Protein AF-A0A251SCJ0-F1 (afdb_monomer)

Structure (mmCIF, N/CA/C/O backbone):
data_AF-A0A251SCJ0-F1
#
_entry.id   AF-A0A251SCJ0-F1
#
loop_
_atom_site.group_PDB
_atom_site.id
_atom_site.type_symbol
_atom_site.label_atom_id
_atom_site.label_alt_id
_atom_site.label_comp_id
_atom_site.label_asym_id
_atom_site.label_entity_id
_atom_site.label_seq_id
_atom_site.pdbx_PDB_ins_code
_atom_site.Cartn_x
_atom_site.Cartn_y
_atom_site.Cartn_z
_atom_site.occupancy
_atom_site.B_iso_or_equiv
_atom_site.auth_seq_id
_atom_site.auth_comp_id
_atom_site.auth_asym_id
_atom_site.auth_atom_id
_atom_site.pdbx_PDB_model_num
ATOM 1 N N . MET A 1 1 ? -10.044 23.102 -2.229 1.00 56.81 1 MET A N 1
ATOM 2 C CA . MET A 1 1 ? -8.996 22.104 -1.936 1.00 56.81 1 MET A CA 1
ATOM 3 C C . MET A 1 1 ? -8.410 21.679 -3.261 1.00 56.81 1 MET A C 1
ATOM 5 O O . MET A 1 1 ? -9.186 21.310 -4.131 1.00 56.81 1 MET A O 1
ATOM 9 N N . THR A 1 2 ? -7.098 21.795 -3.426 1.00 73.62 2 THR A N 1
ATOM 10 C CA . THR A 1 2 ? -6.393 21.335 -4.629 1.00 73.62 2 THR A CA 1
ATOM 11 C C . THR A 1 2 ? -6.363 19.809 -4.628 1.00 73.62 2 THR A C 1
ATOM 13 O O . THR A 1 2 ? -6.098 19.203 -3.589 1.00 73.62 2 THR A O 1
ATOM 16 N N . THR A 1 3 ? -6.669 19.176 -5.755 1.00 81.31 3 THR A N 1
ATOM 17 C CA . THR A 1 3 ? -6.589 17.712 -5.870 1.00 81.31 3 THR A CA 1
ATOM 18 C C . THR A 1 3 ? -5.133 17.262 -6.010 1.00 81.31 3 THR A C 1
ATOM 20 O O . THR A 1 3 ? -4.291 18.012 -6.501 1.00 81.31 3 THR A O 1
ATOM 23 N N . LEU A 1 4 ? -4.813 16.020 -5.628 1.00 73.38 4 LEU A N 1
ATOM 24 C CA . LEU A 1 4 ? -3.464 15.465 -5.842 1.00 73.38 4 LEU A CA 1
ATOM 25 C C . LEU A 1 4 ? -3.058 15.504 -7.323 1.00 73.38 4 LEU A C 1
ATOM 27 O O . LEU A 1 4 ? -1.924 15.845 -7.642 1.00 73.38 4 LEU A O 1
ATOM 31 N N . SER A 1 5 ? -4.001 15.239 -8.230 1.00 76.19 5 SER A N 1
ATOM 32 C CA . SER A 1 5 ? -3.768 15.325 -9.674 1.00 76.19 5 SER A CA 1
ATOM 33 C C . SER A 1 5 ? -3.397 16.738 -10.135 1.00 76.19 5 SER A C 1
ATOM 35 O O . SER A 1 5 ? -2.586 16.892 -11.041 1.00 76.19 5 SER A O 1
ATOM 37 N N . GLU A 1 6 ? -3.968 17.781 -9.527 1.00 82.44 6 GLU A N 1
ATOM 38 C CA . GLU A 1 6 ? -3.601 19.173 -9.821 1.00 82.44 6 GLU A CA 1
ATOM 39 C C . GLU A 1 6 ? -2.204 19.518 -9.302 1.00 82.44 6 GLU A C 1
ATOM 41 O O . GLU A 1 6 ? -1.445 20.174 -10.011 1.00 82.44 6 GLU A O 1
ATOM 46 N N . VAL A 1 7 ? -1.840 19.046 -8.106 1.00 82.75 7 VAL A N 1
ATOM 47 C CA . VAL A 1 7 ? -0.483 19.222 -7.561 1.00 82.75 7 VAL A CA 1
ATOM 48 C C . VAL A 1 7 ? 0.547 18.582 -8.492 1.00 82.75 7 VAL A C 1
ATOM 50 O O . VAL A 1 7 ? 1.517 19.227 -8.875 1.00 82.75 7 VAL A O 1
ATOM 53 N N . TYR A 1 8 ? 0.299 17.346 -8.925 1.00 83.00 8 TYR A N 1
ATOM 54 C CA . TYR A 1 8 ? 1.206 16.602 -9.798 1.00 83.00 8 TYR A CA 1
ATOM 55 C C . TYR A 1 8 ? 1.349 17.173 -11.205 1.00 83.00 8 TYR A C 1
ATOM 57 O O . TYR A 1 8 ? 2.403 17.002 -11.811 1.00 83.00 8 TYR A O 1
ATOM 65 N N . ARG A 1 9 ? 0.327 17.873 -11.707 1.00 83.62 9 ARG A N 1
ATOM 66 C CA . ARG A 1 9 ? 0.416 18.589 -12.982 1.00 83.62 9 ARG A CA 1
ATOM 67 C C . ARG A 1 9 ? 1.321 19.813 -12.902 1.00 83.62 9 ARG A C 1
ATOM 69 O O . ARG A 1 9 ? 1.999 20.135 -13.871 1.00 83.62 9 ARG A O 1
ATOM 76 N N . ASN A 1 10 ? 1.322 20.484 -11.754 1.00 86.00 10 ASN A N 1
ATOM 77 C CA . ASN A 1 10 ? 2.140 21.672 -11.528 1.00 86.00 10 ASN A CA 1
ATOM 78 C C . ASN A 1 10 ? 3.595 21.328 -11.166 1.00 86.00 10 ASN A C 1
ATOM 80 O O . ASN A 1 10 ? 4.459 22.189 -11.299 1.00 86.00 10 ASN A O 1
ATOM 84 N N . ASP A 1 11 ? 3.853 20.091 -10.732 1.00 83.25 11 ASP A N 1
ATOM 85 C CA . ASP A 1 11 ? 5.178 19.571 -10.378 1.00 83.25 11 ASP A CA 1
ATOM 86 C C . ASP A 1 11 ? 5.425 18.192 -11.036 1.00 83.25 11 ASP A C 1
ATOM 88 O O . ASP A 1 11 ? 5.193 17.138 -10.421 1.00 83.25 11 ASP A O 1
ATOM 92 N N . PRO A 1 12 ? 5.792 18.168 -12.332 1.00 81.56 12 PRO A N 1
ATOM 93 C CA . PRO A 1 12 ? 5.995 16.933 -13.081 1.00 81.56 12 PRO A CA 1
ATOM 94 C C . PRO A 1 12 ? 7.289 16.218 -12.668 1.00 81.56 12 PRO A C 1
ATOM 96 O O . PRO A 1 12 ? 8.331 16.835 -12.459 1.00 81.56 12 PRO A O 1
ATOM 99 N N . MET A 1 13 ? 7.248 14.885 -12.607 1.00 77.75 13 MET A N 1
ATOM 100 C CA . MET A 1 13 ? 8.449 14.085 -12.342 1.00 77.75 13 MET A CA 1
ATOM 101 C C . MET A 1 13 ? 9.374 14.022 -13.559 1.00 77.75 13 MET A C 1
ATOM 103 O O . MET A 1 13 ? 8.911 13.938 -14.690 1.00 77.75 13 MET A O 1
ATOM 107 N N . ALA A 1 14 ? 10.684 13.952 -13.321 1.00 76.56 14 ALA A N 1
ATOM 108 C CA . ALA A 1 14 ? 11.639 13.619 -14.373 1.00 76.56 14 ALA A CA 1
ATOM 109 C C . ALA A 1 14 ? 11.464 12.161 -14.848 1.00 76.56 14 ALA A C 1
ATOM 111 O O . ALA A 1 14 ? 11.283 11.260 -14.027 1.00 76.56 14 ALA A O 1
ATOM 112 N N . ASP A 1 15 ? 11.577 11.919 -16.157 1.00 66.00 15 ASP A N 1
ATOM 113 C CA . ASP A 1 15 ? 11.269 10.623 -16.790 1.00 66.00 15 ASP A CA 1
ATOM 114 C C . ASP A 1 15 ? 12.072 9.434 -16.229 1.00 66.00 15 ASP A C 1
ATOM 116 O O . ASP A 1 15 ? 11.537 8.337 -16.064 1.00 66.00 15 ASP A O 1
ATOM 120 N N . HIS A 1 16 ? 13.338 9.643 -15.855 1.00 66.00 16 HIS A N 1
ATOM 121 C CA . HIS A 1 16 ? 14.188 8.597 -15.268 1.00 66.00 16 HIS A CA 1
ATOM 122 C C . HIS A 1 16 ? 13.729 8.146 -13.871 1.00 66.00 16 HIS A C 1
ATOM 124 O O . HIS A 1 16 ? 14.138 7.087 -13.408 1.00 66.00 16 HIS A O 1
ATOM 130 N N . HIS A 1 17 ? 12.860 8.913 -13.208 1.00 66.88 17 HIS A N 1
ATOM 131 C CA . HIS A 1 17 ? 12.248 8.538 -11.934 1.00 66.88 17 HIS A CA 1
ATOM 132 C C . HIS A 1 17 ? 10.921 7.792 -12.100 1.00 66.88 17 HIS A C 1
ATOM 134 O O . HIS A 1 17 ? 10.282 7.475 -11.101 1.00 66.88 17 HIS A O 1
ATOM 140 N N . ILE A 1 18 ? 10.460 7.550 -13.329 1.00 66.94 18 ILE A N 1
ATOM 141 C CA . ILE A 1 18 ? 9.172 6.899 -13.588 1.00 66.94 18 ILE A CA 1
ATOM 142 C C . ILE A 1 18 ? 9.375 5.411 -13.855 1.00 66.94 18 ILE A C 1
ATOM 144 O O . ILE A 1 18 ? 8.637 4.598 -13.300 1.00 66.94 18 ILE A O 1
ATOM 148 N N . THR A 1 19 ? 10.369 5.054 -14.668 1.00 71.31 19 THR A N 1
ATOM 149 C CA . THR A 1 19 ? 10.621 3.668 -15.075 1.00 71.31 19 THR A CA 1
ATOM 150 C C . THR A 1 19 ? 11.149 2.838 -13.900 1.00 71.31 19 THR A C 1
ATOM 152 O O . THR A 1 19 ? 12.212 3.162 -13.366 1.00 71.31 19 THR A O 1
ATOM 155 N N . PRO A 1 20 ? 10.443 1.771 -13.486 1.00 70.88 20 PRO A N 1
ATOM 156 C CA . PRO A 1 20 ? 10.936 0.862 -12.459 1.00 70.88 20 PRO A CA 1
ATOM 157 C C . PRO A 1 20 ? 12.130 0.054 -12.957 1.00 70.88 20 PRO A C 1
ATOM 159 O O . PRO A 1 20 ? 12.291 -0.172 -14.157 1.00 70.88 20 PRO A O 1
ATOM 162 N N . VAL A 1 21 ? 12.939 -0.415 -12.014 1.00 72.56 21 VAL A N 1
ATOM 163 C CA . VAL A 1 21 ? 14.012 -1.369 -12.290 1.00 72.56 21 VAL A CA 1
ATOM 164 C C . VAL A 1 21 ? 13.419 -2.692 -12.775 1.00 72.56 21 VAL A C 1
ATOM 166 O O . VAL A 1 21 ? 12.433 -3.177 -12.220 1.00 72.56 21 VAL A O 1
ATOM 169 N N . ASP A 1 22 ? 14.024 -3.270 -13.812 1.00 74.75 22 ASP A N 1
ATOM 170 C CA . ASP A 1 22 ? 13.660 -4.597 -14.304 1.00 74.75 22 ASP A CA 1
ATOM 171 C C . ASP A 1 22 ? 14.391 -5.665 -13.482 1.00 74.75 22 ASP A C 1
ATOM 173 O O . ASP A 1 22 ? 15.554 -5.976 -13.735 1.00 74.75 22 ASP A O 1
ATOM 177 N N . PHE A 1 23 ? 1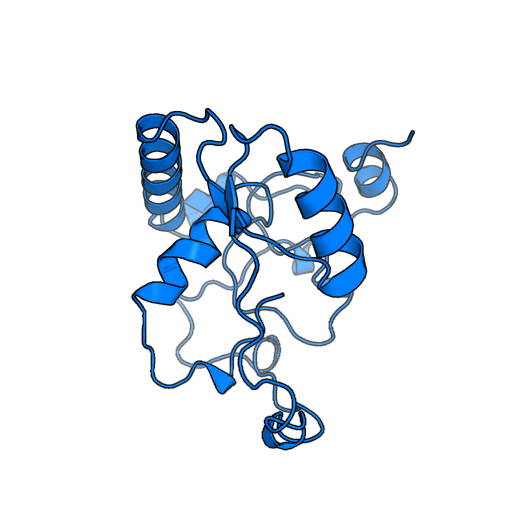3.731 -6.175 -12.442 1.00 65.06 23 PHE A N 1
ATOM 178 C CA . PHE A 1 23 ? 14.339 -7.124 -11.502 1.00 65.06 23 PHE A CA 1
ATOM 179 C C . PHE A 1 23 ? 14.685 -8.472 -12.141 1.00 65.06 23 PHE A C 1
ATOM 181 O O . PHE A 1 23 ? 15.600 -9.139 -11.668 1.00 65.06 23 PHE A O 1
ATOM 188 N N . ASP A 1 24 ? 14.021 -8.838 -13.239 1.00 68.19 24 ASP A N 1
ATOM 189 C CA . ASP A 1 24 ? 14.317 -10.066 -13.986 1.00 68.19 24 ASP A CA 1
ATOM 190 C C . ASP A 1 24 ? 15.671 -9.998 -14.721 1.00 68.19 24 ASP A C 1
ATOM 192 O O . ASP A 1 24 ? 16.179 -11.016 -15.186 1.00 68.19 24 ASP A O 1
ATOM 196 N N . MET A 1 25 ? 16.260 -8.801 -14.827 1.00 71.44 25 MET A N 1
ATOM 197 C CA . MET A 1 25 ? 17.495 -8.528 -15.570 1.00 71.44 25 MET A CA 1
ATOM 198 C C . MET A 1 25 ? 18.698 -8.228 -14.665 1.00 71.44 25 MET A C 1
ATOM 200 O O . MET A 1 25 ? 19.746 -7.812 -15.163 1.00 71.44 25 MET A O 1
ATOM 204 N N . LEU A 1 26 ? 18.559 -8.380 -13.344 1.00 73.00 26 LEU A N 1
ATOM 205 C CA . LEU A 1 26 ? 19.604 -8.041 -12.382 1.00 73.00 26 LEU A CA 1
ATOM 206 C C . LEU A 1 26 ? 20.194 -9.281 -11.715 1.00 73.00 26 LEU A C 1
ATOM 208 O O . LEU A 1 26 ? 19.500 -10.010 -11.012 1.00 73.00 26 LEU A O 1
ATOM 212 N N . ASP A 1 27 ? 21.507 -9.449 -11.861 1.00 78.88 27 ASP A N 1
ATOM 213 C CA . ASP A 1 27 ? 22.266 -10.488 -11.155 1.00 78.88 27 ASP A CA 1
ATOM 214 C C . ASP A 1 27 ? 22.558 -10.101 -9.691 1.00 78.88 27 ASP A C 1
ATOM 216 O O . ASP A 1 27 ? 22.701 -10.964 -8.824 1.00 78.88 27 ASP A O 1
ATOM 220 N N . GLU A 1 28 ? 22.624 -8.797 -9.398 1.00 81.62 28 GLU A N 1
ATOM 221 C CA . GLU A 1 28 ? 22.926 -8.245 -8.075 1.00 81.62 28 GLU A CA 1
ATOM 222 C C . GLU A 1 28 ? 22.048 -7.027 -7.749 1.00 81.62 28 GLU A C 1
ATOM 224 O O . GLU A 1 28 ? 21.554 -6.320 -8.630 1.00 81.62 28 GLU A O 1
ATOM 229 N N . VAL A 1 29 ? 21.867 -6.758 -6.451 1.00 79.06 29 VAL A N 1
ATOM 230 C CA . VAL A 1 29 ? 21.122 -5.588 -5.962 1.00 79.06 29 VAL A CA 1
ATOM 231 C C . VAL A 1 29 ? 21.890 -4.300 -6.301 1.00 79.06 29 VAL A C 1
ATOM 233 O O . VAL A 1 29 ? 23.017 -4.138 -5.827 1.00 79.06 29 VAL A O 1
ATOM 236 N N . PRO A 1 30 ? 21.299 -3.340 -7.040 1.00 81.88 30 PRO A N 1
ATOM 237 C CA . PRO A 1 30 ? 21.976 -2.096 -7.392 1.00 81.88 30 PRO A CA 1
ATOM 238 C C . PRO A 1 30 ? 22.292 -1.233 -6.167 1.00 81.88 30 PRO A C 1
ATOM 240 O O . PRO A 1 30 ? 21.519 -1.188 -5.209 1.00 81.88 30 PRO A O 1
ATOM 243 N N . GLU A 1 31 ? 23.358 -0.428 -6.230 1.00 82.69 31 GLU A N 1
ATOM 244 C CA . GLU A 1 31 ? 23.705 0.515 -5.153 1.00 82.69 31 GLU A CA 1
ATOM 245 C C . GLU A 1 31 ? 22.587 1.522 -4.836 1.00 82.69 31 GLU A C 1
ATOM 247 O O . GLU A 1 31 ? 22.460 1.969 -3.691 1.00 82.69 31 GLU A O 1
ATOM 252 N N . SER A 1 32 ? 21.753 1.861 -5.826 1.00 79.94 32 SER A N 1
ATOM 253 C CA . SER A 1 32 ? 20.569 2.709 -5.641 1.00 79.94 32 SER A CA 1
ATOM 254 C C . SER A 1 32 ? 19.533 2.076 -4.712 1.00 79.94 32 SER A C 1
ATOM 256 O O . SER A 1 32 ? 18.812 2.805 -4.047 1.00 79.94 32 SER A O 1
ATOM 258 N N . HIS A 1 33 ? 19.494 0.747 -4.615 1.00 79.31 33 HIS A N 1
ATOM 259 C CA . HIS A 1 33 ? 18.595 -0.022 -3.750 1.00 79.31 33 HIS A CA 1
ATOM 260 C C . HIS A 1 33 ? 19.321 -0.615 -2.531 1.00 79.31 33 HIS A C 1
ATOM 262 O O . HIS A 1 33 ? 18.715 -1.322 -1.729 1.00 79.31 33 HIS A O 1
ATOM 268 N N . SER A 1 34 ? 20.618 -0.330 -2.373 1.00 81.81 34 SER A N 1
ATOM 269 C CA . SER A 1 34 ? 21.419 -0.772 -1.234 1.00 81.81 34 SER A CA 1
ATOM 270 C C . SER A 1 34 ? 21.371 0.270 -0.117 1.00 81.81 34 SER A C 1
ATOM 272 O O . SER A 1 34 ? 21.999 1.333 -0.184 1.00 81.81 34 SER A O 1
ATOM 274 N N . TRP A 1 35 ? 20.599 -0.037 0.922 1.00 74.88 35 TRP A N 1
ATOM 275 C CA . TRP A 1 35 ? 20.464 0.779 2.125 1.00 74.88 35 TRP A CA 1
ATOM 276 C C . TRP A 1 35 ? 21.554 0.363 3.121 1.00 74.88 35 TRP A C 1
ATOM 278 O O . TRP A 1 35 ? 21.386 -0.566 3.905 1.00 74.88 35 TRP A O 1
ATOM 288 N N . THR A 1 36 ? 22.716 1.014 3.060 1.00 65.19 36 THR A N 1
ATOM 289 C CA . THR A 1 36 ? 23.906 0.646 3.853 1.00 65.19 36 THR A CA 1
ATOM 290 C C . THR A 1 36 ? 23.936 1.250 5.259 1.00 65.19 36 THR A C 1
ATOM 292 O O . THR A 1 36 ? 24.824 0.925 6.046 1.00 65.19 36 THR A O 1
ATOM 295 N N . GLN A 1 37 ? 22.982 2.119 5.602 1.00 57.50 37 GLN A N 1
ATOM 296 C CA . GLN A 1 37 ? 23.041 2.927 6.817 1.00 57.50 37 GLN A CA 1
ATOM 297 C C . GLN A 1 37 ? 21.665 3.047 7.489 1.00 57.50 37 GLN A C 1
ATOM 299 O O . GLN A 1 37 ? 20.990 4.067 7.398 1.00 57.50 37 GLN A O 1
ATOM 304 N N . PHE A 1 38 ? 21.275 2.035 8.266 1.00 54.09 38 PHE A N 1
ATOM 305 C CA . PHE A 1 38 ? 20.611 2.370 9.525 1.00 54.09 38 PHE A CA 1
ATOM 306 C C . PHE A 1 38 ? 21.721 2.902 10.435 1.00 54.09 38 PHE A C 1
ATOM 308 O O . PHE A 1 38 ? 22.480 2.133 11.026 1.00 54.09 38 PHE A O 1
ATOM 315 N N . GLY A 1 39 ? 21.920 4.223 10.431 1.00 47.38 39 GLY A N 1
ATOM 316 C CA . GLY A 1 39 ? 22.752 4.874 11.436 1.00 47.38 39 GLY A CA 1
ATOM 317 C C . GLY A 1 39 ? 22.202 4.491 12.806 1.00 47.38 39 GLY A C 1
ATOM 318 O O . GLY A 1 39 ? 21.062 4.821 13.107 1.00 47.38 39 GLY A O 1
ATOM 319 N N . GLU A 1 40 ? 23.014 3.767 13.577 1.00 47.44 40 GLU A N 1
ATOM 320 C CA . GLU A 1 40 ? 22.646 3.016 14.783 1.00 47.44 40 GLU A CA 1
ATOM 321 C C . GLU A 1 40 ? 21.766 1.777 14.505 1.00 47.44 40 GLU A C 1
ATOM 323 O O . GLU A 1 40 ? 20.693 1.875 13.907 1.00 47.44 40 GLU A O 1
ATOM 328 N N . PRO A 1 41 ? 22.180 0.576 14.951 1.00 44.44 41 PRO A N 1
ATOM 329 C CA . PRO A 1 41 ? 21.328 -0.594 14.838 1.00 44.44 41 PRO A CA 1
ATOM 330 C C . PRO A 1 41 ? 20.021 -0.334 15.599 1.00 44.44 41 PRO A C 1
ATOM 332 O O . PRO A 1 41 ? 20.033 0.126 16.743 1.00 44.44 41 PRO A O 1
ATOM 335 N N . LEU A 1 42 ? 18.884 -0.706 15.000 1.00 48.81 42 LEU A N 1
ATOM 336 C CA . LEU A 1 42 ? 17.559 -0.706 15.643 1.00 48.81 42 LEU A CA 1
ATOM 337 C C . LEU A 1 42 ? 17.526 -1.519 16.959 1.00 48.81 42 LEU A C 1
ATOM 339 O O . LEU A 1 42 ? 16.535 -1.494 17.679 1.00 48.81 42 LEU A O 1
ATOM 343 N N . THR A 1 43 ? 18.623 -2.191 17.324 1.00 44.62 43 THR A N 1
ATOM 344 C CA . THR A 1 43 ? 18.868 -2.756 18.656 1.00 44.62 43 THR A CA 1
ATOM 345 C C . THR A 1 43 ? 18.962 -1.703 19.771 1.00 44.62 43 THR A C 1
ATOM 347 O O . THR A 1 43 ? 18.821 -2.074 20.936 1.00 44.62 43 THR A O 1
ATOM 350 N N . LYS A 1 44 ? 19.159 -0.411 19.451 1.00 42.59 44 LYS A N 1
ATOM 351 C CA . LYS A 1 44 ? 19.026 0.720 20.391 1.00 42.59 44 LYS A CA 1
ATOM 352 C C . LYS A 1 44 ? 17.655 1.401 20.375 1.00 42.59 44 LYS A C 1
ATOM 354 O O . LYS A 1 44 ? 17.449 2.310 21.180 1.00 42.59 44 LYS A O 1
ATOM 359 N N . ILE A 1 45 ? 16.685 0.958 19.562 1.00 48.53 45 ILE A N 1
ATOM 360 C CA . ILE A 1 45 ? 15.301 1.139 20.010 1.00 48.53 45 ILE A CA 1
ATOM 361 C C . ILE A 1 45 ? 15.245 0.335 21.292 1.00 48.53 45 ILE A C 1
ATOM 363 O O . ILE A 1 45 ? 15.507 -0.865 21.282 1.00 48.53 45 ILE A O 1
ATOM 367 N N . GLN A 1 46 ? 15.017 1.022 22.402 1.00 44.50 46 GLN A N 1
ATOM 368 C CA . GLN A 1 46 ? 14.859 0.416 23.705 1.00 44.50 46 GLN A CA 1
ATOM 369 C C . GLN A 1 46 ? 13.735 -0.625 23.615 1.00 44.50 46 GLN A C 1
ATOM 371 O O . GLN A 1 46 ? 12.568 -0.336 23.850 1.00 44.50 46 GLN A O 1
ATOM 376 N N . THR A 1 47 ? 14.073 -1.864 23.259 1.00 45.75 47 THR A N 1
ATOM 377 C CA . THR A 1 47 ? 13.158 -3.013 23.179 1.00 45.75 47 THR A CA 1
ATOM 378 C C . THR A 1 47 ? 12.566 -3.342 24.547 1.00 45.75 47 THR A C 1
ATOM 380 O O . THR A 1 47 ? 11.576 -4.056 24.650 1.00 45.75 47 THR A O 1
ATOM 383 N N . HIS A 1 48 ? 13.118 -2.745 25.605 1.00 44.38 48 HIS A N 1
ATOM 384 C CA . HIS A 1 48 ? 12.541 -2.689 26.940 1.00 44.38 48 HIS A CA 1
ATOM 385 C C . HIS A 1 48 ? 11.235 -1.869 27.016 1.00 44.38 48 HIS A C 1
ATOM 387 O O . HIS A 1 48 ? 10.493 -2.047 27.979 1.00 44.38 48 HIS A O 1
ATOM 393 N N . HIS A 1 49 ? 10.918 -1.033 26.017 1.00 45.72 49 HIS A N 1
ATOM 394 C CA . HIS A 1 49 ? 9.636 -0.326 25.870 1.00 45.72 49 HIS A CA 1
ATOM 395 C C . HIS A 1 49 ? 8.701 -0.918 24.803 1.00 45.72 49 HIS A C 1
ATOM 397 O O . HIS A 1 49 ? 7.512 -0.633 24.835 1.00 45.72 49 HIS A O 1
ATOM 403 N N . LEU A 1 50 ? 9.182 -1.805 23.923 1.00 47.09 50 LEU A N 1
ATOM 404 C CA . LEU A 1 50 ? 8.333 -2.576 22.995 1.00 47.09 50 LEU A CA 1
ATOM 405 C C . LEU A 1 50 ? 7.776 -3.863 23.628 1.00 47.09 50 LEU A C 1
ATOM 407 O O . LEU A 1 50 ? 7.330 -4.774 22.928 1.00 47.09 50 LEU A O 1
ATOM 411 N N . LYS A 1 51 ? 7.788 -3.956 24.964 1.00 45.22 51 LYS A N 1
ATOM 412 C CA . LYS A 1 51 ? 6.977 -4.944 25.672 1.00 45.22 51 LYS A CA 1
ATOM 413 C C . LYS A 1 51 ? 5.503 -4.615 25.405 1.00 45.22 51 LYS A C 1
ATOM 415 O O . LYS A 1 51 ? 4.959 -3.686 25.983 1.00 45.22 51 LYS A O 1
ATOM 420 N N . GLU A 1 52 ? 4.901 -5.400 24.514 1.00 56.25 52 GLU A N 1
ATOM 421 C CA . GLU A 1 52 ? 3.449 -5.552 24.316 1.00 56.25 52 GLU A CA 1
ATOM 422 C C . GLU A 1 52 ? 2.681 -4.401 23.645 1.00 56.25 52 GLU A C 1
ATOM 424 O O . GLU A 1 52 ? 1.468 -4.290 23.804 1.00 56.25 52 GLU A O 1
ATOM 429 N N . SER A 1 53 ? 3.312 -3.577 22.810 1.00 58.56 53 SER A N 1
ATOM 430 C CA . SER A 1 53 ? 2.554 -2.650 21.950 1.00 58.56 53 SER A CA 1
ATOM 431 C C . SER A 1 53 ? 2.051 -3.377 20.692 1.00 58.56 53 SER A C 1
ATOM 433 O O . SER A 1 53 ? 2.623 -3.245 19.613 1.00 58.56 53 SER A O 1
ATOM 435 N N . SER A 1 54 ? 1.009 -4.206 20.805 1.00 79.50 54 SER A N 1
ATOM 436 C CA . SER A 1 54 ? 0.341 -4.761 19.617 1.00 79.50 54 SER A CA 1
ATOM 437 C C . SER A 1 54 ? -0.423 -3.658 18.878 1.00 79.50 54 SER A C 1
ATOM 439 O O . SER A 1 54 ? -1.103 -2.860 19.524 1.00 79.50 54 SER A O 1
ATOM 441 N N . ILE A 1 55 ? -0.371 -3.637 17.540 1.00 84.25 55 ILE A N 1
ATOM 442 C CA . ILE A 1 55 ? -1.179 -2.712 16.726 1.00 84.25 55 ILE A CA 1
ATOM 443 C C . ILE A 1 55 ? -2.670 -2.921 17.069 1.00 84.25 55 ILE A C 1
ATOM 445 O O . ILE A 1 55 ? -3.144 -4.055 16.957 1.00 84.25 55 ILE A O 1
ATOM 449 N N . PRO A 1 56 ? -3.423 -1.873 17.461 1.00 85.88 56 PRO A N 1
ATOM 450 C CA . PRO A 1 56 ? -4.826 -2.005 17.837 1.00 85.88 56 PRO A CA 1
ATOM 451 C C . PRO A 1 56 ? -5.667 -2.571 16.695 1.00 85.88 56 PRO A C 1
ATOM 453 O O . PRO A 1 56 ? -5.560 -2.109 15.561 1.00 85.88 56 PRO A O 1
ATOM 456 N N . VAL A 1 57 ? -6.541 -3.532 16.996 1.00 89.00 57 VAL A N 1
ATOM 457 C CA . VAL A 1 57 ? -7.549 -4.048 16.060 1.00 89.00 57 VAL A CA 1
ATOM 458 C C . VAL A 1 57 ? -8.909 -3.500 16.477 1.00 89.00 57 VAL A C 1
ATOM 460 O O . VAL A 1 57 ? -9.363 -3.750 17.591 1.00 89.00 57 VAL A O 1
ATOM 463 N N . ILE A 1 58 ? -9.558 -2.743 15.594 1.00 88.44 58 ILE A N 1
ATOM 464 C CA . ILE A 1 58 ? -10.811 -2.039 15.876 1.00 88.44 58 ILE A CA 1
ATOM 465 C C . ILE A 1 58 ? -11.955 -2.677 15.090 1.00 88.44 58 ILE A C 1
ATOM 467 O O . ILE A 1 58 ? -11.938 -2.737 13.861 1.00 88.44 58 ILE A O 1
ATOM 471 N N . ASP A 1 59 ? -12.986 -3.117 15.805 1.00 92.50 59 ASP A N 1
ATOM 472 C CA . ASP A 1 59 ? -14.241 -3.557 15.205 1.00 92.50 59 ASP A CA 1
ATOM 473 C C . ASP A 1 59 ? -15.106 -2.347 14.821 1.00 92.50 59 ASP A C 1
ATOM 475 O O . ASP A 1 59 ? -15.621 -1.642 15.698 1.00 92.50 59 ASP A O 1
ATOM 479 N N . LEU A 1 60 ? -15.279 -2.114 13.514 1.00 91.38 60 LEU A N 1
ATOM 480 C CA . LEU A 1 60 ? -16.081 -0.999 12.997 1.00 91.38 60 LEU A CA 1
ATOM 481 C C . LEU A 1 60 ? -17.589 -1.178 13.203 1.00 91.38 60 LEU A C 1
ATOM 483 O O . LEU A 1 60 ? -18.321 -0.194 13.123 1.00 91.38 60 LEU A O 1
ATOM 487 N N . ALA A 1 61 ? -18.057 -2.391 13.504 1.00 93.75 61 ALA A N 1
ATOM 488 C CA . ALA A 1 61 ? -19.447 -2.626 13.877 1.00 93.75 61 ALA A CA 1
ATOM 489 C C . ALA A 1 61 ? -19.731 -2.251 15.345 1.00 93.75 61 ALA A C 1
ATOM 491 O O . ALA A 1 61 ? -20.894 -2.187 15.750 1.00 93.75 61 ALA A O 1
ATOM 492 N N . SER A 1 62 ? -18.695 -1.989 16.156 1.00 95.81 62 SER A N 1
ATOM 493 C CA . SER A 1 62 ? -18.871 -1.625 17.563 1.00 95.81 62 SER A CA 1
ATOM 494 C C . SER A 1 62 ? -19.305 -0.155 17.737 1.00 95.81 62 SER A C 1
ATOM 496 O O . SER A 1 62 ? -18.766 0.737 17.075 1.00 95.81 62 SER A O 1
ATOM 498 N N . PRO A 1 63 ? -20.201 0.161 18.694 1.00 94.62 63 PRO A N 1
ATOM 499 C CA . PRO A 1 63 ? -20.595 1.546 18.985 1.00 94.62 63 PRO A CA 1
ATOM 500 C C . PRO A 1 63 ? -19.435 2.465 19.417 1.00 94.62 63 PRO A C 1
ATOM 502 O O . PRO A 1 63 ? -19.545 3.686 19.322 1.00 94.62 63 PRO A O 1
ATOM 505 N N . GLY A 1 64 ? -18.324 1.894 19.899 1.00 94.56 64 GLY A N 1
ATOM 506 C CA . GLY A 1 64 ? -17.143 2.621 20.378 1.00 94.56 64 GLY A CA 1
ATOM 507 C C . GLY A 1 64 ? -16.055 2.863 19.325 1.00 94.56 64 GLY A C 1
ATOM 508 O O . GLY A 1 64 ? -15.066 3.531 19.634 1.00 94.56 64 GLY A O 1
ATOM 509 N N . ALA A 1 65 ? -16.220 2.365 18.093 1.00 94.31 65 ALA A N 1
ATOM 510 C CA . ALA A 1 65 ? -15.177 2.362 17.064 1.00 94.31 65 ALA A CA 1
ATOM 511 C C . ALA A 1 65 ? -14.550 3.745 16.823 1.00 94.31 65 ALA A C 1
ATOM 513 O O . ALA A 1 65 ? -13.331 3.874 16.748 1.00 94.31 65 ALA A O 1
ATOM 514 N N . ARG A 1 66 ? -15.366 4.806 16.776 1.00 94.81 66 ARG A N 1
ATOM 515 C CA . ARG A 1 66 ? -14.888 6.178 16.536 1.00 94.81 66 ARG A CA 1
ATOM 516 C C . ARG A 1 66 ? -13.931 6.670 17.624 1.00 94.81 66 ARG A C 1
ATOM 518 O O . ARG A 1 66 ? -12.939 7.318 17.305 1.00 94.81 66 ARG A O 1
ATOM 525 N N . SER A 1 67 ? -14.229 6.373 18.890 1.00 97.00 67 SER A N 1
ATOM 526 C CA . SER A 1 67 ? -13.366 6.764 20.011 1.00 97.00 67 SER A CA 1
ATOM 527 C C . SER A 1 67 ? -12.044 6.004 19.973 1.00 97.00 67 SER A C 1
ATOM 529 O O . SER A 1 67 ? -10.992 6.597 20.187 1.00 97.00 67 SER A O 1
ATOM 531 N N . LEU A 1 68 ? -12.096 4.706 19.664 1.00 92.00 68 LEU A N 1
ATOM 532 C CA . LEU A 1 68 ? -10.907 3.862 19.547 1.00 92.00 68 LEU A CA 1
ATOM 533 C C . LEU A 1 68 ? -10.010 4.297 18.384 1.00 92.00 68 LEU A C 1
ATOM 535 O O . LEU A 1 68 ? -8.795 4.333 18.541 1.00 92.00 68 LEU A O 1
ATOM 539 N N . ILE A 1 69 ? -10.595 4.687 17.246 1.00 91.12 69 ILE A N 1
ATOM 540 C CA . ILE A 1 69 ? -9.846 5.234 16.105 1.00 91.12 69 ILE A CA 1
ATOM 541 C C . ILE A 1 69 ? -9.129 6.521 16.515 1.00 91.12 69 ILE A C 1
ATOM 543 O O . ILE A 1 69 ? -7.938 6.654 16.258 1.00 91.12 69 ILE A O 1
ATOM 547 N N . GLY A 1 70 ? -9.831 7.446 17.183 1.00 91.12 70 GLY A N 1
ATOM 548 C CA . GLY A 1 70 ? -9.231 8.691 17.673 1.00 91.12 70 GLY A CA 1
ATOM 549 C C . GLY A 1 70 ? -8.030 8.432 18.583 1.00 91.12 70 GLY A C 1
ATOM 550 O O . GLY A 1 70 ? -6.942 8.941 18.331 1.00 91.12 70 GLY A O 1
ATOM 551 N N . GLN A 1 71 ? -8.200 7.551 19.569 1.00 92.06 71 GLN A N 1
ATOM 552 C CA . GLN A 1 71 ? -7.124 7.167 20.484 1.00 92.06 71 GLN A CA 1
ATOM 553 C C . GLN A 1 71 ? -5.950 6.500 19.759 1.00 92.06 71 GLN A C 1
ATOM 555 O O . GLN A 1 71 ? -4.798 6.819 20.043 1.00 92.06 71 GLN A O 1
ATOM 560 N N . ALA A 1 72 ? -6.211 5.598 18.809 1.00 85.44 72 ALA A N 1
ATOM 561 C CA . ALA A 1 72 ? -5.154 4.937 18.047 1.00 85.44 72 ALA A CA 1
ATOM 562 C C . ALA A 1 72 ? -4.366 5.931 17.180 1.00 85.44 72 ALA A C 1
ATOM 564 O O . ALA A 1 72 ? -3.140 5.847 17.123 1.00 85.44 72 ALA A O 1
ATOM 565 N N . CYS A 1 73 ? -5.042 6.908 16.567 1.00 87.00 73 CYS A N 1
ATOM 566 C CA . CYS A 1 73 ? -4.399 7.990 15.822 1.00 87.00 73 CYS A CA 1
ATOM 567 C C . CYS A 1 73 ? -3.507 8.869 16.713 1.00 87.00 73 CYS A C 1
ATOM 569 O O . CYS A 1 73 ? -2.409 9.222 16.296 1.00 87.00 73 CYS A O 1
ATOM 571 N N . GLU A 1 74 ? -3.958 9.217 17.920 1.00 87.69 74 GLU A N 1
ATOM 572 C CA . GLU A 1 74 ? -3.217 10.091 18.844 1.00 87.69 74 GLU A CA 1
ATOM 573 C C . GLU A 1 74 ? -2.017 9.398 19.499 1.00 87.69 74 GLU A C 1
ATOM 575 O O . GLU A 1 74 ? -1.011 10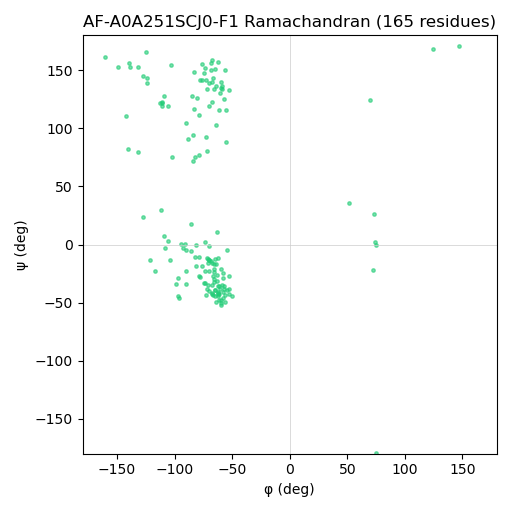.042 19.787 1.00 87.69 74 GLU A O 1
ATOM 580 N N . THR A 1 75 ? -2.124 8.092 19.754 1.00 84.25 75 THR A N 1
ATOM 581 C CA . THR A 1 75 ? -1.123 7.343 20.529 1.00 84.25 75 THR A CA 1
ATOM 582 C C . THR A 1 75 ? -0.095 6.632 19.658 1.00 84.25 75 THR A C 1
ATOM 584 O O . THR A 1 75 ? 1.097 6.701 19.948 1.00 84.25 75 THR A O 1
ATOM 587 N N . LEU A 1 76 ? -0.543 5.942 18.606 1.00 84.50 76 LEU A N 1
ATOM 588 C CA . LEU A 1 76 ? 0.306 5.101 17.756 1.00 84.50 76 LEU A CA 1
ATOM 589 C C . LEU A 1 76 ? 0.369 5.587 16.306 1.00 84.50 76 LEU A C 1
ATOM 591 O O . LEU A 1 76 ? 1.299 5.233 15.590 1.00 84.50 76 LEU A O 1
ATOM 595 N N . GLY A 1 77 ? -0.627 6.348 15.849 1.00 83.81 77 GLY A N 1
ATOM 596 C CA . GLY A 1 77 ? -0.753 6.767 14.451 1.00 83.81 77 GLY A CA 1
ATOM 597 C C . GLY A 1 77 ? -1.202 5.655 13.494 1.00 83.81 77 GLY A C 1
ATOM 598 O O . GLY A 1 77 ? -1.324 5.905 12.297 1.00 83.81 77 GLY A O 1
ATOM 599 N N . MET A 1 78 ? -1.473 4.440 13.990 1.00 84.88 78 MET A N 1
ATOM 600 C CA . MET A 1 78 ? -1.873 3.287 13.175 1.00 84.88 78 MET A CA 1
ATOM 601 C C . MET A 1 78 ? -2.804 2.317 13.920 1.00 84.88 78 MET A C 1
ATOM 603 O O . MET A 1 78 ? -2.750 2.194 15.143 1.00 84.88 78 MET A O 1
ATOM 607 N N . PHE A 1 79 ? -3.646 1.602 13.168 1.00 86.06 79 PHE A N 1
ATOM 608 C CA . PHE A 1 79 ? -4.566 0.568 13.656 1.00 86.06 79 PHE A CA 1
ATOM 609 C C . PHE A 1 79 ? -5.006 -0.356 12.506 1.00 86.06 79 PHE A C 1
ATOM 611 O O . PHE A 1 79 ? -4.904 -0.002 11.332 1.00 86.06 79 PHE A O 1
ATOM 618 N N . GLN A 1 80 ? -5.523 -1.535 12.841 1.00 87.81 80 GLN A N 1
ATOM 619 C CA . GLN A 1 80 ? -6.206 -2.453 11.928 1.00 87.81 80 GLN A CA 1
ATOM 620 C C . GLN A 1 80 ? -7.718 -2.373 12.148 1.00 87.81 80 GLN A C 1
ATOM 622 O O . GLN A 1 80 ? -8.174 -2.058 13.247 1.00 87.81 80 GLN A O 1
ATOM 627 N N . VAL A 1 81 ? -8.508 -2.698 11.124 1.00 89.88 81 VAL A N 1
ATOM 628 C CA . VAL A 1 81 ? -9.974 -2.727 11.220 1.00 89.88 81 VAL A CA 1
ATOM 629 C C . VAL A 1 81 ? -10.541 -4.083 10.828 1.00 89.88 81 VAL A C 1
ATOM 631 O O . VAL A 1 81 ? -10.065 -4.717 9.888 1.00 89.88 81 VAL A O 1
ATOM 634 N N . ILE A 1 82 ? -11.600 -4.501 11.517 1.00 89.06 82 ILE A N 1
ATOM 635 C CA . ILE A 1 82 ? -12.423 -5.666 11.167 1.00 89.06 82 ILE A CA 1
ATOM 636 C C . ILE A 1 82 ? -13.890 -5.249 11.036 1.00 89.06 82 ILE A C 1
ATOM 638 O O . ILE A 1 82 ? -14.269 -4.148 11.437 1.00 89.06 82 ILE A O 1
ATOM 642 N N . ASN A 1 83 ? -14.712 -6.118 10.438 1.00 91.38 83 ASN A N 1
ATOM 643 C CA . ASN A 1 83 ? -16.140 -5.871 10.193 1.00 91.38 83 ASN A CA 1
ATOM 644 C C . ASN A 1 83 ? -16.416 -4.530 9.484 1.00 91.38 83 ASN A C 1
ATOM 646 O O . ASN A 1 83 ? -17.430 -3.878 9.706 1.00 91.38 83 ASN A O 1
ATOM 650 N N . HIS A 1 84 ? -15.519 -4.132 8.579 1.00 92.12 84 HIS A N 1
ATOM 651 C CA . HIS A 1 84 ? -15.587 -2.875 7.827 1.00 92.12 84 HIS A CA 1
ATOM 652 C C . HIS A 1 84 ? -16.664 -2.858 6.722 1.00 92.12 84 HIS A C 1
ATOM 654 O O . HIS A 1 84 ? -16.758 -1.897 5.966 1.00 92.12 84 HIS A O 1
ATOM 660 N N . GLY A 1 85 ? -17.454 -3.928 6.577 1.00 90.31 85 GLY A N 1
ATOM 661 C CA . GLY A 1 85 ? -18.554 -4.023 5.607 1.00 90.31 85 GLY A CA 1
ATOM 662 C C . GLY A 1 85 ? -18.138 -4.242 4.146 1.00 90.31 85 GLY A C 1
ATOM 663 O O . GLY A 1 85 ? -19.004 -4.376 3.285 1.00 90.31 85 GLY A O 1
ATOM 664 N N . VAL A 1 86 ? -16.835 -4.324 3.848 1.00 90.25 86 VAL A N 1
ATOM 665 C CA . VAL A 1 86 ? -16.351 -4.639 2.489 1.00 90.25 86 VAL A CA 1
ATOM 666 C C . VAL A 1 86 ? -16.425 -6.155 2.281 1.00 90.25 86 VAL A C 1
ATOM 668 O O . VAL A 1 86 ? -15.850 -6.891 3.088 1.00 90.25 86 VAL A O 1
ATOM 671 N N . PRO A 1 87 ? -17.096 -6.646 1.222 1.00 93.06 87 PRO A N 1
ATOM 672 C CA . PRO A 1 87 ? -17.217 -8.077 0.968 1.00 93.06 87 PRO A CA 1
ATOM 673 C C . PRO A 1 87 ? -15.855 -8.760 0.800 1.00 93.06 87 PRO A C 1
ATOM 675 O O . PRO A 1 87 ? -15.007 -8.300 0.035 1.00 93.06 87 PRO A O 1
ATOM 678 N N . SER A 1 88 ? -15.667 -9.907 1.453 1.00 86.94 88 SER A N 1
ATOM 679 C CA . SER A 1 88 ? -14.429 -10.695 1.368 1.00 86.94 88 SER A CA 1
ATOM 680 C C . SER A 1 88 ? -14.099 -11.137 -0.061 1.00 86.94 88 SER A C 1
ATOM 682 O O . SER A 1 88 ? -12.932 -11.152 -0.444 1.00 86.94 88 SER A O 1
ATOM 684 N N . GLU A 1 89 ? -15.113 -11.439 -0.874 1.00 92.38 89 GLU A N 1
ATOM 685 C CA . GLU A 1 89 ? -14.938 -11.804 -2.285 1.00 92.38 89 GLU A CA 1
ATOM 686 C C . GLU A 1 89 ? -14.397 -10.646 -3.135 1.00 92.38 89 GLU A C 1
ATOM 688 O O . GLU A 1 89 ? -13.617 -10.874 -4.059 1.00 92.38 89 GLU A O 1
ATOM 693 N N . LEU A 1 90 ? -14.734 -9.393 -2.798 1.00 88.56 90 LEU A N 1
ATOM 694 C CA . LEU A 1 90 ? -14.149 -8.229 -3.465 1.00 88.56 90 LEU A CA 1
ATOM 695 C C . LEU A 1 90 ? -12.657 -8.107 -3.134 1.00 88.56 90 LEU A C 1
ATOM 697 O O . LEU A 1 90 ? -11.858 -7.880 -4.038 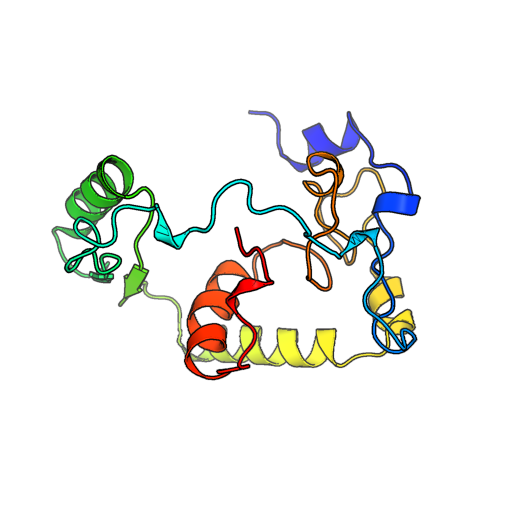1.00 88.56 90 LEU A O 1
ATOM 701 N N . ILE A 1 91 ? -12.281 -8.312 -1.867 1.00 87.19 91 ILE A N 1
ATOM 702 C CA . ILE A 1 91 ? -10.876 -8.296 -1.432 1.00 87.19 91 ILE A CA 1
ATOM 703 C C . ILE A 1 91 ? -10.082 -9.378 -2.170 1.00 87.19 91 ILE A C 1
ATOM 705 O O . ILE A 1 91 ? -9.077 -9.063 -2.800 1.00 87.19 91 ILE A O 1
ATOM 709 N N . LYS A 1 92 ? -10.575 -10.625 -2.188 1.00 86.31 92 LYS A N 1
ATOM 710 C CA . LYS A 1 92 ? -9.931 -11.736 -2.913 1.00 86.31 92 LYS A CA 1
ATOM 711 C C . LYS A 1 92 ? -9.771 -11.445 -4.403 1.00 86.31 92 LYS A C 1
ATOM 713 O O . LYS A 1 92 ? -8.744 -11.768 -4.992 1.00 86.31 92 LYS A O 1
ATOM 718 N N . LYS A 1 93 ? -10.783 -10.834 -5.029 1.00 90.56 93 LYS A N 1
ATOM 719 C CA . LYS A 1 93 ? -10.716 -10.456 -6.444 1.00 90.56 93 LYS A CA 1
ATOM 720 C C . LYS A 1 93 ? -9.639 -9.400 -6.688 1.00 90.56 93 LYS A C 1
ATOM 722 O O . LYS A 1 93 ? -8.874 -9.542 -7.632 1.00 90.56 93 LYS A O 1
ATOM 727 N N . VAL A 1 94 ? -9.549 -8.374 -5.840 1.00 86.31 94 VAL A N 1
ATOM 728 C CA . VAL A 1 94 ? -8.492 -7.353 -5.935 1.00 86.31 94 VAL A CA 1
ATOM 729 C C . VAL A 1 94 ? -7.107 -7.974 -5.733 1.00 86.31 94 VAL A C 1
ATOM 731 O O . VAL A 1 94 ? -6.207 -7.695 -6.520 1.00 86.31 94 VAL A O 1
ATOM 734 N N . GLU A 1 95 ? -6.943 -8.854 -4.741 1.00 84.75 95 GLU A N 1
ATOM 735 C CA . GLU A 1 95 ? -5.697 -9.601 -4.511 1.00 84.75 95 GLU A CA 1
ATOM 736 C C . GLU A 1 95 ? -5.309 -10.432 -5.751 1.00 84.75 95 GLU A C 1
ATOM 738 O O . GLU A 1 95 ? -4.165 -10.374 -6.202 1.00 84.75 95 GLU A O 1
ATOM 743 N N . SER A 1 96 ? -6.263 -11.152 -6.351 1.00 87.19 96 SER A N 1
ATOM 744 C CA . SER A 1 96 ? -6.030 -11.980 -7.541 1.00 87.19 96 SER A CA 1
ATOM 745 C C . SER A 1 96 ? -5.684 -11.160 -8.789 1.00 87.19 96 SER A C 1
ATOM 747 O O . SER A 1 96 ? -4.747 -11.510 -9.506 1.00 87.19 96 SER A O 1
ATOM 749 N N . GLU A 1 97 ? -6.387 -10.054 -9.048 1.00 87.69 97 GLU A N 1
ATOM 750 C CA . GLU A 1 97 ? -6.074 -9.176 -10.184 1.00 87.69 97 GLU A CA 1
ATOM 751 C C . GLU A 1 97 ? -4.728 -8.463 -10.002 1.00 87.69 97 GLU A C 1
ATOM 753 O O . GLU A 1 97 ? -3.996 -8.292 -10.974 1.00 87.69 97 GLU A O 1
ATOM 758 N N . SER A 1 98 ? -4.368 -8.107 -8.764 1.00 84.75 98 SER A N 1
ATOM 759 C CA . SER A 1 98 ? -3.042 -7.577 -8.429 1.00 84.75 98 SER A CA 1
ATOM 760 C C . SER A 1 98 ? -1.948 -8.587 -8.777 1.00 84.75 98 SER A C 1
ATOM 762 O O . SER A 1 98 ? -1.046 -8.281 -9.554 1.00 84.75 98 SER A O 1
ATOM 764 N N . GLN A 1 99 ? -2.075 -9.829 -8.297 1.00 84.69 99 GLN A N 1
ATOM 765 C CA . GLN A 1 99 ? -1.134 -10.906 -8.625 1.00 84.69 99 GLN A CA 1
ATOM 766 C C . GLN A 1 99 ? -1.023 -11.123 -10.138 1.00 84.69 99 GLN A C 1
ATOM 768 O O . GLN A 1 99 ? 0.080 -11.239 -10.664 1.00 84.69 99 GLN A O 1
ATOM 773 N N . ARG A 1 100 ? -2.157 -11.129 -10.851 1.00 87.62 100 ARG A N 1
ATOM 774 C CA . ARG A 1 100 ? -2.187 -11.292 -12.308 1.00 87.62 100 ARG A CA 1
ATOM 775 C C . ARG A 1 100 ? -1.472 -10.155 -13.033 1.00 87.62 100 ARG A C 1
ATOM 777 O O . ARG A 1 100 ? -0.769 -10.428 -13.998 1.00 87.62 100 ARG A O 1
ATOM 784 N N . LEU A 1 101 ? -1.647 -8.909 -12.588 1.00 85.19 101 LEU A N 1
ATOM 785 C CA . LEU A 1 101 ? -0.986 -7.739 -13.166 1.00 85.19 101 LEU A CA 1
ATOM 786 C C . LEU A 1 101 ? 0.534 -7.812 -12.989 1.00 85.19 101 LEU A C 1
ATOM 788 O O . LEU A 1 101 ? 1.262 -7.635 -13.962 1.00 85.19 101 LEU A O 1
ATOM 792 N N . PHE A 1 102 ? 1.010 -8.083 -11.772 1.00 85.00 102 PHE A N 1
ATOM 793 C CA . PHE A 1 102 ? 2.447 -8.100 -11.478 1.00 85.00 102 PHE A CA 1
ATOM 794 C C . PHE A 1 102 ? 3.166 -9.330 -12.049 1.00 85.00 102 PHE A C 1
ATOM 796 O O . PHE A 1 102 ? 4.350 -9.246 -12.363 1.00 85.00 102 PHE A O 1
ATOM 803 N N . ALA A 1 103 ? 2.440 -10.424 -12.304 1.00 86.44 103 ALA A N 1
ATOM 804 C CA . ALA A 1 103 ? 2.953 -11.583 -13.035 1.00 86.44 103 ALA A CA 1
ATOM 805 C C . ALA A 1 103 ? 3.146 -11.342 -14.547 1.00 86.44 103 ALA A C 1
ATOM 807 O O . ALA A 1 103 ? 3.743 -12.180 -15.224 1.00 86.44 103 ALA A O 1
ATOM 808 N N . LEU A 1 104 ? 2.631 -10.241 -15.111 1.00 87.06 104 LEU A N 1
ATOM 809 C CA . LEU A 1 104 ? 2.897 -9.897 -16.510 1.00 87.06 104 LEU A CA 1
ATOM 810 C C . LEU A 1 104 ? 4.372 -9.502 -16.704 1.00 87.06 104 LEU A C 1
ATOM 812 O O . LEU A 1 104 ? 4.961 -8.897 -15.805 1.00 87.06 104 LEU A O 1
ATOM 816 N N . PRO A 1 105 ? 4.958 -9.744 -17.892 1.00 87.31 105 PRO A N 1
ATOM 817 C CA . PRO A 1 105 ? 6.292 -9.250 -18.222 1.00 87.31 105 PRO A CA 1
ATOM 818 C C . PRO A 1 105 ? 6.408 -7.726 -18.084 1.00 87.31 105 PRO A C 1
ATOM 820 O O . PRO A 1 105 ? 5.449 -6.995 -18.356 1.00 87.31 105 PRO A O 1
ATOM 823 N N . THR A 1 106 ? 7.603 -7.229 -17.751 1.00 83.44 106 THR A N 1
ATOM 824 C CA . THR A 1 106 ? 7.885 -5.793 -17.562 1.00 83.44 106 THR A CA 1
ATOM 825 C C . THR A 1 106 ? 7.387 -4.933 -18.729 1.00 83.44 106 THR A C 1
ATOM 827 O O . THR A 1 106 ? 6.706 -3.934 -18.508 1.00 83.44 106 THR A O 1
ATOM 830 N N . HIS A 1 107 ? 7.611 -5.350 -19.979 1.00 86.31 107 HIS A N 1
ATOM 831 C CA . HIS A 1 107 ? 7.165 -4.591 -21.154 1.00 86.31 107 HIS A CA 1
ATOM 832 C C . HIS A 1 107 ? 5.635 -4.442 -21.265 1.00 86.31 107 HIS A C 1
ATOM 834 O O . HIS A 1 107 ? 5.163 -3.418 -21.757 1.00 86.31 107 HIS A O 1
ATOM 840 N N . GLU A 1 108 ? 4.852 -5.419 -20.795 1.00 89.50 108 GLU A N 1
ATOM 841 C CA . GLU A 1 108 ? 3.386 -5.332 -20.769 1.00 89.50 108 GLU A CA 1
ATOM 842 C C . GLU A 1 108 ? 2.917 -4.360 -19.682 1.00 89.50 108 GLU A C 1
ATOM 844 O O . GLU A 1 108 ? 2.071 -3.504 -19.943 1.00 89.50 108 GLU A O 1
ATOM 849 N N . LYS A 1 109 ? 3.522 -4.422 -18.487 1.00 87.25 109 LYS A N 1
ATOM 850 C CA . LYS A 1 109 ? 3.266 -3.466 -17.393 1.00 87.25 109 LYS A CA 1
ATOM 851 C C . LYS A 1 109 ? 3.643 -2.039 -17.801 1.00 87.25 109 LYS A C 1
ATOM 853 O O . LYS A 1 109 ? 2.926 -1.089 -17.487 1.00 87.25 109 LYS A O 1
ATOM 858 N N . CYS A 1 110 ? 4.705 -1.883 -18.592 1.00 86.94 110 CYS A N 1
ATOM 859 C CA . CYS A 1 110 ? 5.150 -0.586 -19.087 1.00 86.94 110 CYS A CA 1
ATOM 860 C C . CYS A 1 110 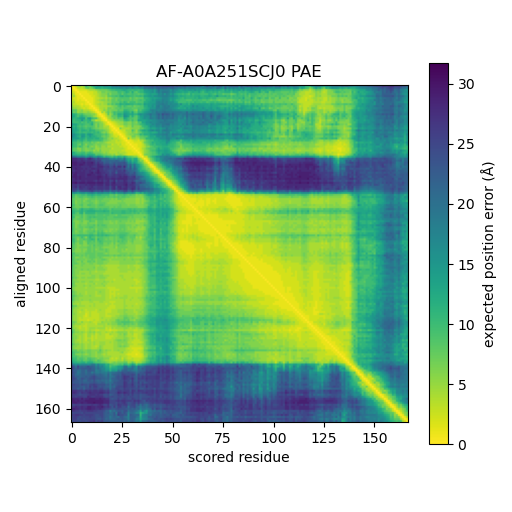? 4.190 0.075 -20.097 1.00 86.94 110 CYS A C 1
ATOM 862 O O . CYS A 1 110 ? 4.283 1.278 -20.334 1.00 86.94 110 CYS A O 1
ATOM 864 N N . LYS A 1 111 ? 3.212 -0.650 -20.659 1.00 89.50 111 LYS A N 1
ATOM 865 C CA . LYS A 1 111 ? 2.176 -0.043 -21.520 1.00 89.50 111 LYS A CA 1
ATOM 866 C C . LYS A 1 111 ? 1.267 0.926 -20.767 1.00 89.50 111 LYS A C 1
ATOM 868 O O . LYS A 1 111 ? 0.633 1.774 -21.386 1.00 89.50 111 LYS A O 1
ATOM 873 N N . VAL A 1 112 ? 1.200 0.798 -19.444 1.00 88.25 112 VAL A N 1
ATOM 874 C CA . VAL A 1 112 ? 0.426 1.677 -18.562 1.00 88.25 112 VAL A CA 1
ATOM 875 C C . VAL A 1 112 ? 1.335 2.532 -17.677 1.00 88.25 112 VAL A C 1
ATOM 877 O O . VAL A 1 112 ? 0.945 2.877 -16.560 1.00 88.25 112 VAL A O 1
ATOM 880 N N . LEU A 1 113 ? 2.548 2.863 -18.151 1.00 87.44 113 LEU A N 1
ATOM 881 C CA . LEU A 1 113 ? 3.443 3.788 -17.452 1.00 87.44 113 LEU A CA 1
ATOM 882 C C . LEU A 1 113 ? 2.722 5.099 -17.134 1.00 87.44 113 LEU A C 1
ATOM 884 O O . LEU A 1 113 ? 2.044 5.693 -17.973 1.00 87.44 113 LEU A O 1
ATOM 888 N N . ARG A 1 114 ? 2.881 5.544 -15.892 1.00 88.44 114 ARG A N 1
ATOM 889 C CA . ARG A 1 114 ? 2.363 6.822 -15.417 1.00 88.44 114 ARG A CA 1
ATOM 890 C C . ARG A 1 114 ? 3.079 7.960 -16.144 1.00 88.44 114 ARG A C 1
ATOM 892 O O . ARG A 1 114 ? 4.303 7.967 -16.206 1.00 88.44 114 ARG A O 1
ATOM 899 N N . SER A 1 115 ? 2.338 8.952 -16.633 1.00 86.94 115 SER A N 1
ATOM 900 C CA . SER A 1 115 ? 2.945 10.169 -17.184 1.00 86.94 115 SER A CA 1
ATOM 901 C C . SER A 1 115 ? 3.644 10.994 -16.092 1.00 86.94 115 SER A C 1
ATOM 903 O O . SER A 1 115 ? 3.330 10.880 -14.901 1.00 86.94 115 SER A O 1
ATOM 905 N N . ALA A 1 116 ? 4.578 11.860 -16.486 1.00 85.38 116 ALA A N 1
ATOM 906 C CA . ALA A 1 116 ? 5.301 12.751 -15.574 1.00 85.38 116 ALA A CA 1
ATOM 907 C C . ALA A 1 116 ? 4.370 13.617 -14.701 1.00 85.38 116 ALA A C 1
ATOM 909 O O . ALA A 1 116 ? 4.596 13.779 -13.498 1.00 85.38 116 ALA A O 1
ATOM 910 N N . ASP A 1 117 ? 3.280 14.107 -15.289 1.00 86.19 117 ASP A N 1
ATOM 911 C CA . ASP A 1 117 ? 2.229 14.910 -14.657 1.00 86.19 117 ASP A CA 1
ATOM 912 C C . ASP A 1 117 ? 1.075 14.066 -14.075 1.00 86.19 117 ASP A C 1
ATOM 914 O O . ASP A 1 117 ? 0.159 14.584 -13.435 1.00 86.19 117 ASP A O 1
ATOM 918 N N . GLY A 1 118 ? 1.114 12.749 -14.287 1.00 82.00 118 GLY A N 1
ATOM 919 C CA . GLY A 1 118 ? 0.045 11.821 -13.952 1.00 82.00 118 GLY A CA 1
ATOM 920 C C . GLY A 1 118 ? 0.059 11.378 -12.492 1.00 82.00 118 GLY A C 1
ATOM 921 O O . GLY A 1 118 ? 1.113 11.215 -11.867 1.00 82.00 118 GLY A O 1
ATOM 922 N N . ALA A 1 119 ? -1.137 11.117 -11.960 1.00 78.94 119 ALA A N 1
ATOM 923 C CA . ALA A 1 119 ? -1.338 10.574 -10.615 1.00 78.94 119 ALA A CA 1
ATOM 924 C C . ALA A 1 119 ? -1.367 9.035 -10.573 1.00 78.94 119 ALA A C 1
ATOM 926 O O . ALA A 1 119 ? -1.108 8.445 -9.529 1.00 78.94 119 ALA A O 1
ATOM 927 N N . THR A 1 120 ? -1.684 8.380 -11.693 1.00 81.19 120 THR A N 1
ATOM 928 C CA . THR A 1 120 ? -1.980 6.940 -11.765 1.00 81.19 120 THR A CA 1
ATOM 929 C C . THR A 1 120 ? -1.209 6.263 -12.889 1.00 81.19 120 THR A C 1
ATOM 931 O O . THR A 1 120 ? -0.933 6.891 -13.907 1.00 81.19 120 THR A O 1
ATOM 934 N N . GLY A 1 121 ? -0.935 4.969 -12.742 1.00 84.38 121 GLY A N 1
ATOM 935 C CA . GLY A 1 121 ? -0.212 4.165 -13.731 1.00 84.38 121 GLY A CA 1
ATOM 936 C C . GLY A 1 121 ? 1.009 3.487 -13.120 1.00 84.38 121 GLY A C 1
ATOM 937 O O . GLY A 1 121 ? 1.394 3.797 -11.991 1.00 84.38 121 GLY A O 1
ATOM 938 N N . TYR A 1 122 ? 1.595 2.551 -13.858 1.00 84.75 122 TYR A N 1
ATOM 9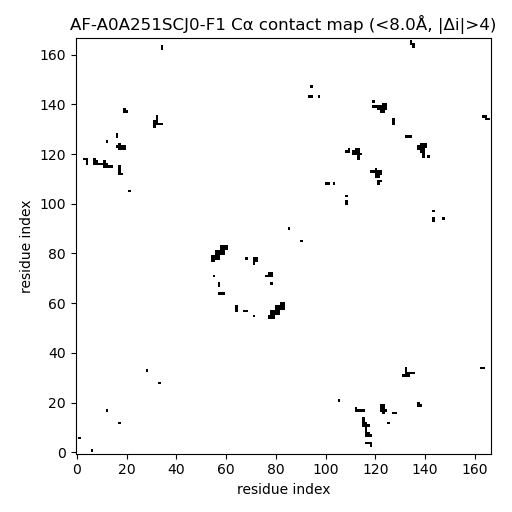39 C CA . TYR A 1 122 ? 2.791 1.814 -13.465 1.00 84.75 122 TYR A CA 1
ATOM 940 C C . TYR A 1 122 ? 4.010 2.742 -13.403 1.00 84.75 122 TYR A C 1
ATOM 942 O O . TYR A 1 122 ? 4.133 3.670 -14.198 1.00 84.75 122 TYR A O 1
ATOM 950 N N . GLY A 1 123 ? 4.898 2.522 -12.441 1.00 83.50 123 GLY A N 1
ATOM 951 C CA . GLY A 1 123 ? 6.079 3.356 -12.257 1.00 83.50 123 GLY A CA 1
ATOM 952 C C . GLY A 1 123 ? 6.486 3.488 -10.800 1.00 83.50 123 GLY A C 1
ATOM 953 O O . GLY A 1 123 ? 5.744 3.084 -9.901 1.00 83.50 123 GLY A O 1
ATOM 954 N N . SER A 1 124 ? 7.651 4.080 -10.565 1.00 80.81 124 SER A N 1
ATOM 955 C CA . SER A 1 124 ? 8.140 4.337 -9.212 1.00 80.81 124 SER A CA 1
ATOM 956 C C . SER A 1 124 ? 7.215 5.286 -8.447 1.00 80.81 124 SER A C 1
ATOM 958 O O . SER A 1 124 ? 6.438 6.072 -9.016 1.00 80.81 124 SER A O 1
ATOM 960 N N . ALA A 1 125 ? 7.298 5.202 -7.122 1.00 78.75 125 ALA A N 1
ATOM 961 C CA . ALA A 1 125 ? 6.509 6.020 -6.224 1.00 78.75 125 ALA A CA 1
ATOM 962 C C . ALA A 1 125 ? 6.790 7.512 -6.446 1.00 78.75 125 ALA A C 1
ATOM 964 O O . ALA A 1 125 ? 7.939 7.921 -6.586 1.00 78.75 125 ALA A O 1
ATOM 965 N N . ARG A 1 126 ? 5.749 8.359 -6.405 1.00 78.56 126 ARG A N 1
ATOM 966 C CA . ARG A 1 126 ? 5.920 9.827 -6.491 1.00 78.56 126 ARG A CA 1
ATOM 967 C C . ARG A 1 126 ? 6.821 10.374 -5.380 1.00 78.56 126 ARG A C 1
ATOM 969 O O . ARG A 1 126 ? 7.410 11.430 -5.552 1.00 78.56 126 ARG A O 1
ATOM 976 N N . ILE A 1 127 ? 6.910 9.661 -4.257 1.00 79.81 127 ILE A N 1
ATOM 977 C CA . ILE A 1 127 ? 7.747 10.037 -3.118 1.00 79.81 127 ILE A CA 1
ATOM 978 C C . ILE A 1 127 ? 9.214 9.623 -3.277 1.00 79.81 127 ILE A C 1
ATOM 980 O O . ILE A 1 127 ? 10.038 10.053 -2.482 1.00 79.81 127 ILE A O 1
ATOM 984 N N . SER A 1 128 ? 9.555 8.797 -4.274 1.00 80.31 128 SER A N 1
ATOM 985 C CA . SER A 1 128 ? 10.920 8.293 -4.464 1.00 80.31 128 SER A CA 1
ATOM 986 C C . SER A 1 128 ? 11.994 9.391 -4.514 1.00 80.31 128 SER A C 1
ATOM 988 O O . SER A 1 128 ? 13.032 9.173 -3.901 1.00 80.31 128 SER A O 1
ATOM 990 N N . PRO A 1 129 ? 11.775 10.573 -5.130 1.00 81.69 129 PRO A N 1
ATOM 991 C CA . PRO A 1 129 ? 12.776 11.644 -5.132 1.00 81.69 129 PRO A CA 1
ATOM 992 C C . PRO A 1 129 ? 13.096 12.254 -3.758 1.00 81.69 129 PRO A C 1
ATOM 994 O O . PRO A 1 129 ? 14.066 12.994 -3.652 1.00 81.69 129 PRO A O 1
ATOM 997 N N . PHE A 1 130 ? 12.300 11.988 -2.713 1.00 82.25 130 PHE A N 1
ATOM 998 C CA . PHE A 1 130 ? 12.589 12.459 -1.350 1.00 82.25 130 PHE A CA 1
ATOM 999 C C . PHE A 1 130 ? 13.604 11.581 -0.606 1.00 82.25 130 PHE A C 1
ATOM 1001 O O . PHE A 1 130 ? 13.920 11.866 0.548 1.00 82.25 130 PHE A O 1
ATOM 1008 N N . PHE A 1 131 ? 14.096 10.515 -1.238 1.00 80.88 131 PHE A N 1
ATOM 1009 C CA . PHE A 1 131 ? 15.037 9.576 -0.645 1.00 80.88 131 PHE A CA 1
ATOM 1010 C C . PHE A 1 131 ? 16.286 9.461 -1.515 1.00 80.88 131 PHE A C 1
ATOM 1012 O O . PHE A 1 131 ? 16.198 9.343 -2.735 1.00 80.88 131 PHE A O 1
ATOM 1019 N N . ASP A 1 132 ? 17.451 9.400 -0.871 1.00 81.75 132 ASP A N 1
ATOM 1020 C CA . ASP A 1 132 ? 18.734 9.195 -1.558 1.00 81.75 132 ASP A CA 1
ATOM 1021 C C . ASP A 1 132 ? 18.880 7.771 -2.129 1.00 81.75 132 ASP A C 1
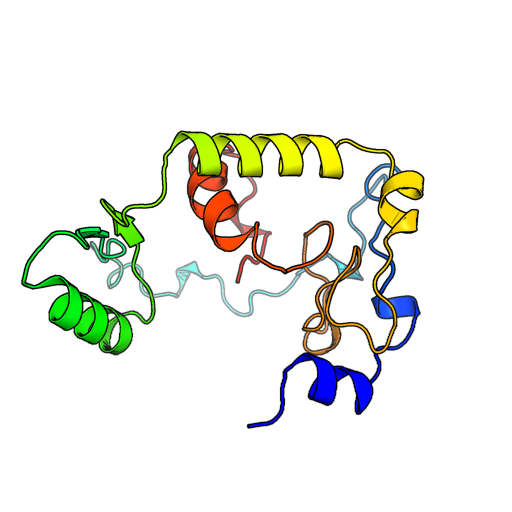ATOM 1023 O O . ASP A 1 132 ? 19.783 7.488 -2.920 1.00 81.75 132 ASP A O 1
ATOM 1027 N N . LYS A 1 133 ? 18.002 6.853 -1.705 1.00 82.00 133 LYS A N 1
ATOM 1028 C CA . LYS A 1 133 ? 17.951 5.447 -2.112 1.00 82.00 133 LYS A CA 1
ATOM 1029 C C . LYS A 1 133 ? 16.550 5.082 -2.600 1.00 82.00 133 LYS A C 1
ATOM 1031 O O . LYS A 1 133 ? 15.541 5.551 -2.077 1.00 82.00 133 LYS A O 1
ATOM 1036 N N . CYS A 1 134 ? 16.485 4.202 -3.590 1.00 79.06 134 CYS A N 1
ATOM 1037 C CA . CYS A 1 134 ? 15.250 3.632 -4.101 1.00 79.06 134 CYS A CA 1
ATOM 1038 C C . CYS A 1 134 ? 14.708 2.557 -3.147 1.00 79.06 134 CYS A C 1
ATOM 1040 O O . CYS A 1 134 ? 15.453 1.761 -2.572 1.00 79.06 134 CYS A O 1
ATOM 1042 N N . MET A 1 135 ? 13.387 2.532 -2.992 1.00 77.19 135 MET A N 1
ATOM 1043 C CA . MET A 1 135 ? 12.675 1.508 -2.228 1.00 77.19 135 MET A CA 1
ATOM 1044 C C . MET A 1 135 ? 12.639 0.180 -2.999 1.00 77.19 135 MET A C 1
ATOM 1046 O O . MET A 1 135 ? 12.644 0.166 -4.228 1.00 77.19 135 MET A O 1
ATOM 1050 N N . TRP A 1 136 ? 12.575 -0.938 -2.272 1.00 75.94 136 TRP A N 1
ATOM 1051 C CA . TRP A 1 136 ? 12.436 -2.271 -2.865 1.00 75.94 136 TRP A CA 1
ATOM 1052 C C . TRP A 1 136 ? 10.964 -2.585 -3.154 1.00 75.94 136 TRP A C 1
ATOM 1054 O O . TRP A 1 136 ? 10.323 -3.365 -2.447 1.00 75.94 136 TRP A O 1
ATOM 1064 N N . HIS A 1 137 ? 10.399 -1.924 -4.163 1.00 74.69 137 HIS A N 1
ATOM 1065 C CA . HIS A 1 137 ? 9.014 -2.129 -4.582 1.00 74.69 137 HIS A CA 1
ATOM 1066 C C . HIS A 1 137 ? 8.889 -2.152 -6.104 1.00 74.69 137 HIS A C 1
ATOM 1068 O O . HIS A 1 137 ? 9.652 -1.515 -6.827 1.00 74.69 137 HIS A O 1
ATOM 1074 N N . GLU A 1 138 ? 7.872 -2.858 -6.587 1.00 72.00 138 GLU A N 1
ATOM 1075 C CA . GLU A 1 138 ? 7.494 -2.858 -7.993 1.00 72.00 138 GLU A CA 1
ATOM 1076 C C . GLU A 1 138 ? 6.164 -2.110 -8.170 1.00 72.00 138 GLU A C 1
ATOM 1078 O O . GLU A 1 138 ? 5.171 -2.408 -7.506 1.00 72.00 138 GLU A O 1
ATOM 1083 N N . GLY A 1 139 ? 6.134 -1.143 -9.089 1.00 62.62 139 GLY A N 1
ATOM 1084 C CA . GLY A 1 139 ? 4.907 -0.477 -9.529 1.00 62.62 139 GLY A CA 1
ATOM 1085 C C . GLY A 1 139 ? 4.281 0.543 -8.565 1.00 62.62 139 GLY A C 1
ATOM 1086 O O . GLY A 1 139 ? 4.802 0.879 -7.506 1.00 62.62 139 GLY A O 1
ATOM 1087 N N . SER A 1 140 ? 3.157 1.110 -9.012 1.00 50.59 140 SER A N 1
ATOM 1088 C CA . SER A 1 140 ? 2.521 2.308 -8.444 1.00 50.59 140 SER A CA 1
ATOM 1089 C C . SER A 1 140 ? 2.103 2.146 -6.976 1.00 50.59 140 SER A C 1
ATOM 1091 O O . SER A 1 140 ? 1.340 1.224 -6.672 1.00 50.59 140 SER A O 1
ATOM 1093 N N . PRO A 1 141 ? 2.440 3.081 -6.067 1.00 50.81 141 PRO A N 1
ATOM 1094 C CA . PRO A 1 141 ? 1.798 3.159 -4.764 1.00 50.81 141 PRO A CA 1
ATOM 1095 C C . PRO A 1 141 ? 0.436 3.835 -4.943 1.00 50.81 141 PRO A C 1
ATOM 1097 O O . PRO A 1 141 ? 0.249 5.025 -4.693 1.00 50.81 141 PRO A O 1
ATOM 1100 N N . SER A 1 142 ? -0.540 3.092 -5.445 1.00 42.53 142 SER A N 1
ATOM 1101 C CA . SER A 1 142 ? -1.920 3.550 -5.412 1.00 42.53 142 SER A CA 1
ATOM 1102 C C . SER A 1 142 ? -2.863 2.384 -5.135 1.00 42.53 142 SER A C 1
ATOM 1104 O O . SER A 1 142 ? -3.058 1.487 -5.949 1.00 42.53 142 SER A O 1
ATOM 1106 N N . TRP A 1 143 ? -3.430 2.443 -3.927 1.00 39.56 143 TRP A N 1
ATOM 1107 C CA . TRP A 1 143 ? -4.621 1.758 -3.409 1.00 39.56 143 TRP A CA 1
ATOM 1108 C C . TRP A 1 143 ? -4.563 0.253 -3.109 1.00 39.56 143 TRP A C 1
ATOM 1110 O O . TRP A 1 143 ? -5.331 -0.189 -2.260 1.00 39.56 143 TRP A O 1
ATOM 1120 N N . VAL A 1 144 ? -3.650 -0.532 -3.687 1.00 39.75 144 VAL A N 1
ATOM 1121 C CA . VAL A 1 144 ? -3.651 -2.002 -3.475 1.00 39.75 144 VAL A CA 1
ATOM 1122 C C . VAL A 1 144 ? -2.679 -2.473 -2.378 1.00 39.75 144 VAL A C 1
ATOM 1124 O O . VAL A 1 144 ? -2.946 -3.456 -1.685 1.00 39.75 144 VAL A O 1
ATOM 1127 N N . LEU A 1 145 ? -1.580 -1.750 -2.141 1.00 42.81 145 LEU A N 1
ATOM 1128 C CA . LEU A 1 145 ? -0.500 -2.217 -1.258 1.00 42.81 145 LEU A CA 1
ATOM 1129 C C . LEU A 1 145 ? -0.783 -2.091 0.245 1.00 42.81 145 LEU A C 1
ATOM 1131 O O . LEU A 1 145 ? -0.305 -2.928 1.003 1.00 42.81 145 LEU A O 1
ATOM 1135 N N . VAL A 1 146 ? -1.611 -1.139 0.688 1.00 42.91 146 VAL A N 1
ATOM 1136 C CA . VAL A 1 146 ? -1.876 -0.967 2.133 1.00 42.91 146 VAL A CA 1
ATOM 1137 C C . VAL A 1 146 ? -2.611 -2.183 2.723 1.00 42.91 146 VAL A C 1
ATOM 1139 O O . VAL A 1 146 ? -2.391 -2.539 3.876 1.00 42.91 146 VAL A O 1
ATOM 1142 N N . LEU A 1 147 ? -3.424 -2.885 1.922 1.00 35.81 147 LEU A N 1
ATOM 1143 C CA . LEU A 1 147 ? -4.095 -4.121 2.347 1.00 35.81 147 LEU A CA 1
ATOM 1144 C C . LEU A 1 147 ? -3.266 -5.385 2.063 1.00 35.81 147 LEU A C 1
ATOM 1146 O O . LEU A 1 147 ? -3.302 -6.319 2.865 1.00 35.81 147 LEU A O 1
ATOM 1150 N N . MET A 1 148 ? -2.485 -5.422 0.974 1.00 42.53 148 MET A N 1
ATOM 1151 C CA . MET A 1 148 ? -1.639 -6.583 0.656 1.00 42.53 148 MET A CA 1
ATOM 1152 C C . MET A 1 148 ? -0.434 -6.714 1.592 1.00 42.53 148 MET A C 1
ATOM 1154 O O . MET A 1 148 ? -0.126 -7.832 2.000 1.00 42.53 148 MET A O 1
ATOM 1158 N N . MET A 1 149 ? 0.209 -5.612 1.995 1.00 38.25 149 MET A N 1
ATOM 1159 C CA . MET A 1 149 ? 1.361 -5.670 2.905 1.00 38.25 149 MET A CA 1
ATOM 1160 C C . MET A 1 149 ? 0.990 -6.306 4.251 1.00 38.25 149 MET A C 1
ATOM 1162 O O . MET A 1 149 ? 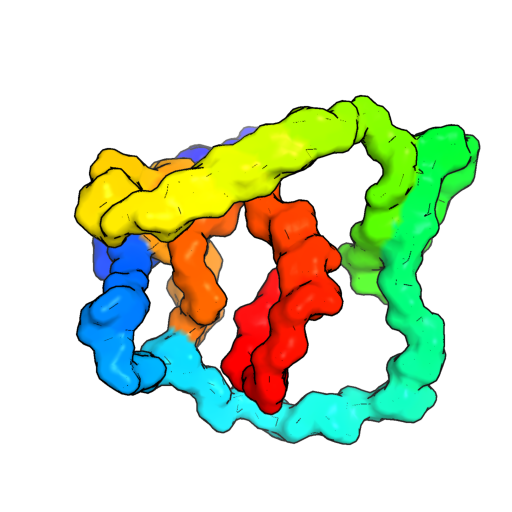1.724 -7.155 4.749 1.00 38.25 149 MET A O 1
ATOM 1166 N N . LEU A 1 150 ? -0.198 -6.028 4.792 1.00 39.12 150 LEU A N 1
ATOM 1167 C CA . LEU A 1 150 ? -0.607 -6.584 6.086 1.00 39.12 150 LEU A CA 1
ATOM 1168 C C . LEU A 1 150 ? -0.883 -8.101 6.064 1.00 39.12 150 LEU A C 1
ATOM 1170 O O . LEU A 1 150 ? -0.777 -8.745 7.105 1.00 39.12 150 LEU A O 1
ATOM 1174 N N . ARG A 1 151 ? -1.191 -8.701 4.903 1.00 37.94 151 ARG A N 1
ATOM 1175 C CA . ARG A 1 151 ? -1.379 -10.161 4.776 1.00 37.94 151 ARG A CA 1
ATOM 1176 C C . ARG A 1 151 ? -0.156 -10.904 4.239 1.00 37.94 151 ARG A C 1
ATOM 1178 O O . ARG A 1 151 ? 0.091 -12.026 4.674 1.00 37.94 151 ARG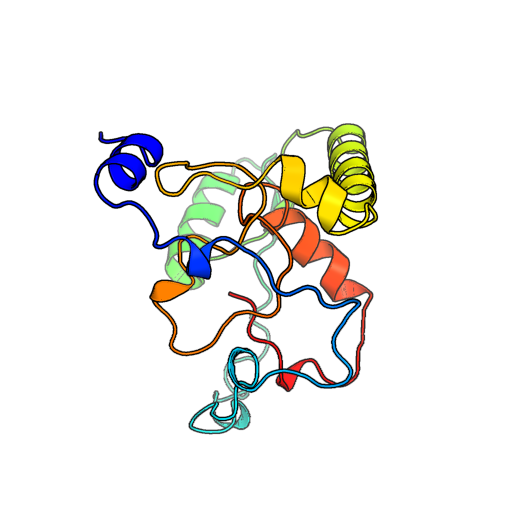 A O 1
ATOM 1185 N N . PHE A 1 152 ? 0.624 -10.307 3.337 1.00 31.22 152 PHE A N 1
ATOM 1186 C CA . PHE A 1 152 ? 1.783 -10.977 2.734 1.00 31.22 152 PHE A CA 1
ATOM 1187 C C . PHE A 1 152 ? 2.986 -11.087 3.685 1.00 31.22 152 PHE A C 1
ATOM 1189 O O . PHE A 1 152 ? 3.681 -12.106 3.666 1.00 31.22 152 PHE A O 1
ATO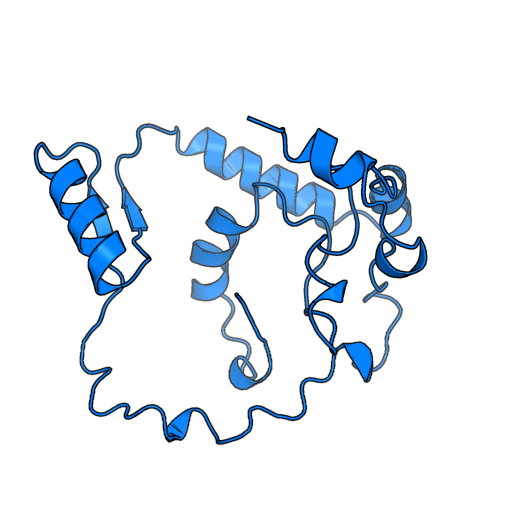M 1196 N N . PHE A 1 153 ? 3.199 -10.119 4.586 1.00 33.22 153 PHE A N 1
ATOM 1197 C CA . PHE A 1 153 ? 4.302 -10.205 5.556 1.00 33.22 153 PHE A CA 1
ATOM 1198 C C . PHE A 1 153 ? 4.107 -11.265 6.645 1.00 33.22 153 PHE A C 1
ATOM 1200 O O . PHE A 1 153 ? 5.069 -11.633 7.312 1.00 33.22 153 PHE A O 1
ATOM 1207 N N . GLY A 1 154 ? 2.901 -11.824 6.788 1.00 32.38 154 GLY A N 1
ATOM 1208 C CA . GLY A 1 154 ? 2.652 -12.932 7.711 1.00 32.38 154 GLY A CA 1
ATOM 1209 C C . GLY A 1 154 ? 3.163 -14.295 7.227 1.00 32.38 154 GLY A C 1
ATOM 1210 O O . GLY A 1 154 ? 3.302 -15.199 8.046 1.00 32.38 154 GLY A O 1
ATOM 1211 N N . HIS A 1 155 ? 3.430 -14.477 5.925 1.00 32.09 155 HIS A N 1
ATOM 1212 C CA . HIS A 1 155 ? 3.759 -15.798 5.358 1.00 32.09 155 HIS A CA 1
ATOM 1213 C C . HIS A 1 155 ? 5.118 -15.888 4.654 1.00 32.09 155 HIS A C 1
ATOM 1215 O O . HIS A 1 155 ? 5.605 -16.990 4.411 1.00 32.09 155 HIS A O 1
ATOM 1221 N N . MET A 1 156 ? 5.768 -14.760 4.362 1.00 25.89 156 MET A N 1
ATOM 1222 C CA . MET A 1 156 ? 7.083 -14.741 3.727 1.00 25.89 156 MET A CA 1
ATOM 1223 C C . MET A 1 156 ? 8.170 -14.444 4.767 1.00 25.89 156 MET A C 1
ATOM 1225 O O . MET A 1 156 ? 8.711 -13.344 4.837 1.00 25.89 156 MET A O 1
ATOM 1229 N N . ILE A 1 157 ? 8.494 -15.447 5.592 1.00 31.17 157 ILE A N 1
ATOM 1230 C CA . ILE A 1 157 ? 9.722 -15.438 6.401 1.00 31.17 157 ILE A CA 1
ATOM 1231 C C . ILE A 1 157 ? 10.903 -15.659 5.447 1.00 31.17 157 ILE A C 1
ATOM 1233 O O . ILE A 1 157 ? 11.415 -16.766 5.290 1.00 31.17 157 ILE A O 1
ATOM 1237 N N . ILE A 1 158 ? 11.325 -14.588 4.777 1.00 31.41 158 ILE A N 1
ATOM 1238 C CA . ILE A 1 158 ? 12.662 -14.492 4.195 1.00 31.41 158 ILE A CA 1
ATOM 1239 C C . ILE A 1 158 ? 13.580 -13.991 5.310 1.00 31.41 158 ILE A C 1
ATOM 1241 O O . ILE A 1 158 ? 13.304 -12.988 5.966 1.00 31.41 158 ILE A O 1
ATOM 1245 N N . LYS A 1 159 ? 14.676 -14.717 5.535 1.00 28.61 159 LYS A N 1
ATOM 1246 C CA . LYS A 1 159 ? 15.654 -14.545 6.625 1.00 28.61 159 LYS A CA 1
ATOM 1247 C C . LYS A 1 159 ? 16.427 -13.209 6.615 1.00 28.61 159 LYS A C 1
ATOM 1249 O O . LYS A 1 159 ? 17.359 -13.055 7.393 1.00 28.61 159 LYS A O 1
ATOM 1254 N N . ASP A 1 160 ? 16.024 -12.237 5.801 1.00 31.12 160 ASP A N 1
ATOM 1255 C CA . ASP A 1 160 ? 16.731 -10.971 5.568 1.00 31.12 160 ASP A CA 1
ATOM 1256 C C . ASP A 1 160 ? 15.846 -9.725 5.756 1.00 31.12 160 ASP A C 1
ATOM 1258 O O . ASP A 1 160 ? 16.148 -8.652 5.240 1.00 31.12 160 ASP A O 1
ATOM 1262 N N . PHE A 1 161 ? 14.769 -9.834 6.541 1.00 37.03 161 PHE A N 1
ATOM 1263 C CA . PHE A 1 161 ? 13.829 -8.733 6.802 1.00 37.03 161 PHE A CA 1
ATOM 1264 C C . PHE A 1 161 ? 14.499 -7.431 7.297 1.00 37.03 161 PHE A C 1
ATOM 1266 O O . PHE A 1 161 ? 14.008 -6.341 7.031 1.00 37.03 161 PHE A O 1
ATOM 1273 N N . GLY A 1 162 ? 15.661 -7.521 7.955 1.00 34.12 162 GLY A N 1
ATOM 1274 C CA . GLY A 1 162 ? 16.414 -6.364 8.460 1.00 34.12 162 GLY A CA 1
ATOM 1275 C C . GLY A 1 162 ? 17.075 -5.473 7.398 1.00 34.12 162 GLY A C 1
ATOM 1276 O O . GLY A 1 162 ? 17.723 -4.498 7.768 1.00 34.12 162 GLY A O 1
ATOM 1277 N N . LYS A 1 163 ? 16.953 -5.800 6.104 1.00 33.41 163 LYS A N 1
ATOM 1278 C CA . LYS A 1 163 ? 17.537 -5.030 4.988 1.00 33.41 163 LYS A CA 1
ATOM 1279 C C . LYS A 1 163 ? 16.503 -4.263 4.159 1.00 33.41 163 LYS A C 1
ATOM 1281 O O . LYS A 1 163 ? 16.886 -3.545 3.241 1.00 33.41 163 LYS A O 1
ATOM 1286 N N . PHE A 1 164 ? 15.213 -4.402 4.466 1.00 36.06 164 PHE A N 1
ATOM 1287 C CA . PHE A 1 164 ? 14.135 -3.809 3.678 1.00 36.06 164 PHE A CA 1
ATOM 1288 C C . PHE A 1 164 ? 13.434 -2.712 4.480 1.00 36.06 164 PHE A C 1
ATOM 1290 O O . PHE A 1 164 ? 12.917 -2.958 5.568 1.00 36.06 164 PHE A O 1
ATOM 1297 N N . ALA A 1 165 ? 13.424 -1.492 3.945 1.00 35.34 165 ALA A N 1
ATOM 1298 C CA . ALA A 1 165 ? 12.589 -0.420 4.462 1.00 35.34 165 ALA A CA 1
ATOM 1299 C C . ALA A 1 165 ? 11.185 -0.559 3.860 1.00 35.34 165 ALA A C 1
ATOM 1301 O O . ALA A 1 165 ? 11.009 -0.442 2.647 1.00 35.34 165 ALA A O 1
ATOM 1302 N N . PHE A 1 166 ? 10.196 -0.807 4.714 1.00 35.00 166 PHE A N 1
ATOM 1303 C CA . PHE A 1 166 ? 8.784 -0.646 4.390 1.00 35.00 166 PHE A CA 1
ATOM 1304 C C . PHE A 1 166 ? 8.285 0.543 5.211 1.00 35.00 166 PHE A C 1
ATOM 1306 O O . PHE A 1 166 ? 8.424 0.533 6.435 1.00 35.00 166 PHE A O 1
ATOM 1313 N N . LEU A 1 167 ? 7.808 1.586 4.530 1.00 34.25 167 LEU A N 1
ATOM 1314 C CA . LEU A 1 167 ? 7.065 2.677 5.163 1.00 34.25 167 LEU A CA 1
ATOM 1315 C C . LEU A 1 167 ? 5.642 2.214 5.482 1.00 34.25 167 LEU A C 1
ATOM 1317 O O . LEU A 1 167 ? 5.061 1.505 4.627 1.00 34.25 167 LEU A O 1
#

Radius of gyration: 18.95 Å; Cα contacts (8 Å, |Δi|>4): 132; chains: 1; bounding box: 44×38×48 Å

Solvent-accessible surface area (backbone atoms only — not comparable to full-atom values): 10670 Å² total; per-residue (Å²): 133,87,49,73,52,57,54,27,54,77,55,55,50,61,71,84,61,29,66,62,83,64,70,96,78,51,95,64,87,50,75,54,59,55,76,89,67,71,81,66,64,74,82,70,52,62,62,86,70,61,70,78,76,69,77,48,75,39,47,58,77,44,96,57,31,69,61,53,51,53,50,30,51,74,74,69,65,51,67,46,79,39,72,76,80,71,58,67,68,60,53,53,48,50,54,51,53,48,53,56,56,71,70,44,58,68,75,64,50,55,76,44,49,34,52,50,39,47,81,62,47,33,17,44,42,91,64,46,85,82,44,98,48,50,72,95,73,83,49,46,85,68,89,58,59,80,64,47,53,72,59,51,68,77,72,61,87,58,99,59,64,93,70,63,81,79,134

pLDDT: mean 71.67, std 20.14, range [25.89, 97.0]

InterPro domains:
  IPR026992 Non-haem dioxygenase, N-terminal domain [PF14226] (55-138)
  IPR027443 Isopenicillin N synthase-like superfamily [G3DSA:2.60.120.330] (16-143)

Secondary structure (DSSP, 8-state):
---HHHHHHHSPPPGGGTSPP-GGG-SS--GGG-----SS-GGGS-TTT-SS-PPPEEETTSTTHHHHHHHHHHHTS--EEE--S--HHHHHHHHHHHHHHHTS-HHHHGGGBPPTT-SSSBSS-TTGGGSSS--S--S--SSSHHHHHHHHTTT---TTGGG----

Nearest PDB structures (foldseek):
  7ekd-assembly1_A  TM=7.788E-01  e=4.032E-05  Oryza sativa Japonica Group
  6ku3-assembly1_D  TM=8.483E-01  e=3.286E-04  Oryza sativa Japonica Group
  6ku3-assembly1_C  TM=8.543E-01  e=4.025E-04  Oryza sativa Japonica Group
  3on7-assembly1_B  TM=8.212E-01  e=6.443E-02  Shewanella oneidensis
  8xhk-assembly1_A  TM=4.534E-01  e=4.578E+00  Streptomyces albogriseolus 1-36

Foldseek 3Di:
DQDPLNVLLVPFADPVQFQDDQPVPDPDDDPLAFPPDPPDDCVPPPVVVVVDPDAAEAEPVDPCRVVVVVVSCVPPNGHHYDPPVDDPVVLVVLVVVVVVLVPDHSVVQCVFGAGRSGPDGFGAEPCQVVDSHGAPDGTYPDDNCVVVVVPVVVPDPDVPPSRHDDD

Organism: Helianthus annuus (NCBI:txid4232)

Sequence (167 aa):
MTTLSEVYRNDPMADHHITPVDFDMLDEVPESHSWTQFGEPLTKIQTHHLKESSIPVIDLASPGARSLIGQACETLGMFQVINHGVPSELIKKVESESQRLFALPTHEKCKVLRSADGATGYGSARISPFFDKCMWHEGSPSWVLVLMMLRFFGHMIIKDFGKFAFL

Mean predicted aligned error: 11.91 Å